Protein AF-A0AAT9I037-F1 (afdb_monomer_lite)

Foldseek 3Di:
DDDDDDDDDDDDDDDDDDPVVDDPVPDDPCPPPPDDDDDDLVCVVPDPDDDPPACPSVVVVCCVVPNDDPDDDDGD

Secondary structure (DSSP, 8-state):
-PPPPP------------GGG--GGG-S-GGG-S------HHHHHH--S--SSTTHHHHHHHHHHH-S-SSPPPP-

Structure (mmCIF, N/CA/C/O backbone):
data_AF-A0AAT9I037-F1
#
_entry.id   AF-A0AAT9I037-F1
#
loop_
_atom_site.group_PDB
_atom_site.id
_atom_site.type_symbol
_atom_site.label_atom_id
_atom_site.label_alt_id
_atom_site.label_comp_id
_atom_site.label_asym_id
_atom_site.label_entity_id
_atom_site.label_seq_id
_atom_sit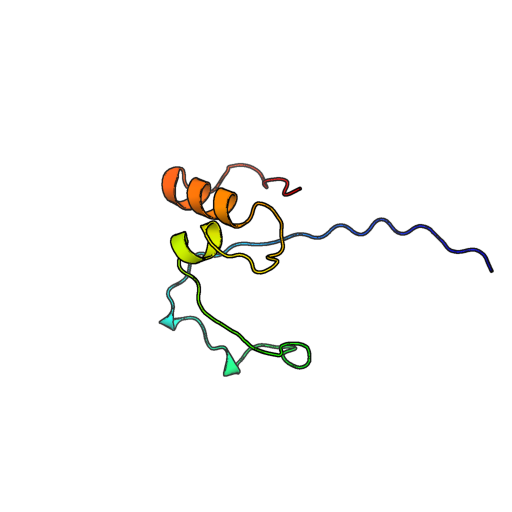e.pdbx_PDB_ins_code
_atom_site.Cartn_x
_atom_site.Cartn_y
_atom_site.Cartn_z
_atom_site.occupancy
_atom_site.B_iso_or_equiv
_atom_site.auth_seq_id
_atom_site.auth_comp_id
_atom_site.auth_asym_id
_atom_site.auth_atom_id
_atom_site.pdbx_PDB_model_num
ATOM 1 N N . MET A 1 1 ? 18.019 7.408 -35.065 1.00 50.78 1 MET A N 1
ATOM 2 C CA . MET A 1 1 ? 17.618 6.384 -34.077 1.00 50.78 1 MET A CA 1
ATOM 3 C C . MET A 1 1 ? 16.138 6.584 -33.794 1.00 50.78 1 MET A C 1
ATOM 5 O O . MET A 1 1 ? 15.779 7.684 -33.400 1.00 50.78 1 MET A O 1
ATOM 9 N N . GLY A 1 2 ? 15.282 5.605 -34.094 1.00 69.00 2 GLY A N 1
ATOM 10 C CA . GLY A 1 2 ? 13.841 5.689 -33.824 1.00 69.00 2 GLY A CA 1
ATOM 11 C C . GLY A 1 2 ? 13.518 4.964 -32.522 1.00 69.00 2 GLY A C 1
ATOM 12 O O . GLY A 1 2 ? 13.799 3.776 -32.415 1.00 69.00 2 GLY A O 1
ATOM 13 N N . GLY A 1 3 ? 12.989 5.671 -31.524 1.00 78.44 3 GLY A N 1
ATOM 14 C CA . GLY A 1 3 ? 12.482 5.050 -30.300 1.00 78.44 3 GLY A CA 1
ATOM 15 C C . GLY A 1 3 ? 11.086 4.478 -30.540 1.00 78.44 3 GLY A C 1
ATOM 16 O O . GLY A 1 3 ? 10.225 5.169 -31.082 1.00 78.44 3 GLY A O 1
ATOM 17 N N . HIS A 1 4 ? 10.854 3.229 -30.143 1.00 78.19 4 HIS A N 1
ATOM 18 C CA . HIS A 1 4 ? 9.514 2.649 -30.124 1.00 78.19 4 HIS A CA 1
ATOM 19 C C . HIS A 1 4 ? 8.831 3.029 -28.810 1.00 78.19 4 HIS A C 1
ATOM 21 O O . HIS A 1 4 ? 9.392 2.808 -27.737 1.00 78.19 4 HIS A O 1
ATOM 27 N N . GLN A 1 5 ? 7.625 3.595 -28.880 1.00 81.06 5 GLN A N 1
ATOM 28 C CA . GLN A 1 5 ? 6.809 3.777 -27.683 1.00 81.06 5 GLN A CA 1
ATOM 29 C C . GLN A 1 5 ? 6.352 2.407 -27.179 1.00 81.06 5 GLN A C 1
ATOM 31 O O . GLN A 1 5 ? 5.671 1.668 -27.889 1.00 81.06 5 GLN A O 1
ATOM 36 N N . VAL A 1 6 ? 6.731 2.076 -25.947 1.00 83.50 6 VAL A N 1
ATOM 37 C CA . VAL A 1 6 ? 6.267 0.879 -25.246 1.00 83.50 6 VAL A CA 1
ATOM 38 C C . VAL A 1 6 ? 5.215 1.306 -24.233 1.00 83.50 6 VAL A C 1
ATOM 40 O O . VAL A 1 6 ? 5.441 2.216 -23.439 1.00 83.50 6 VAL A O 1
ATOM 43 N N . ARG A 1 7 ? 4.059 0.639 -24.249 1.00 83.00 7 ARG A N 1
ATOM 44 C CA . ARG A 1 7 ? 3.056 0.779 -23.192 1.00 83.00 7 ARG A CA 1
ATOM 45 C C . ARG A 1 7 ? 3.422 -0.162 -22.050 1.00 83.00 7 ARG A C 1
ATOM 47 O O . ARG A 1 7 ? 3.207 -1.367 -22.158 1.00 83.00 7 ARG A O 1
ATOM 54 N N . GLN A 1 8 ? 3.947 0.389 -20.964 1.00 85.25 8 GLN A N 1
ATOM 55 C CA . GLN A 1 8 ? 4.120 -0.347 -19.717 1.00 85.25 8 GLN A CA 1
ATOM 56 C C . GLN A 1 8 ? 2.795 -0.368 -18.952 1.00 85.25 8 GLN A C 1
ATOM 58 O O . GLN A 1 8 ? 2.100 0.644 -18.863 1.00 85.25 8 GLN A O 1
ATOM 63 N N . VAL A 1 9 ? 2.431 -1.538 -18.434 1.00 84.81 9 VAL A N 1
ATOM 64 C CA . VAL A 1 9 ? 1.284 -1.717 -17.542 1.00 84.81 9 VAL A CA 1
ATOM 65 C C . VAL A 1 9 ? 1.800 -2.406 -16.294 1.00 84.81 9 VAL A C 1
ATOM 67 O O . VAL A 1 9 ? 2.300 -3.527 -16.373 1.00 84.81 9 VAL A O 1
ATOM 70 N N . GLU A 1 10 ? 1.674 -1.736 -15.158 1.00 86.56 10 GLU A N 1
ATOM 71 C CA . GLU A 1 10 ? 1.989 -2.311 -13.855 1.00 86.56 10 GLU A CA 1
ATOM 72 C C . GLU A 1 10 ? 0.732 -2.929 -13.246 1.00 86.56 10 GLU A C 1
ATOM 74 O O . GLU A 1 10 ? -0.381 -2.429 -13.416 1.00 86.56 10 GLU A O 1
ATOM 79 N N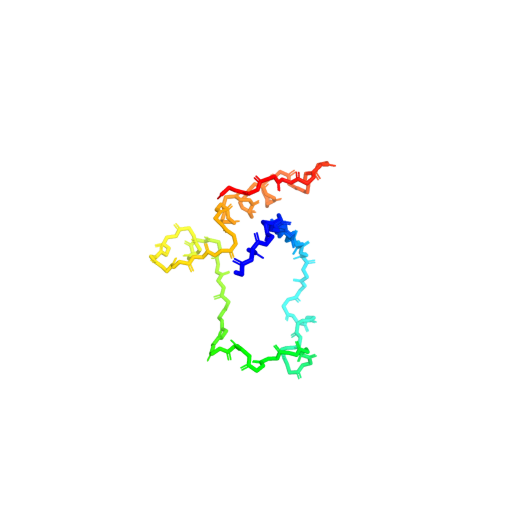 . LYS A 1 11 ? 0.910 -4.068 -12.577 1.00 90.00 11 LYS A N 1
ATOM 80 C CA . LYS A 1 11 ? -0.156 -4.788 -11.883 1.00 90.00 11 LYS A CA 1
ATOM 81 C C . LYS A 1 11 ? 0.318 -5.090 -10.474 1.00 90.00 11 LYS A C 1
ATOM 83 O O . LYS A 1 11 ? 1.377 -5.688 -10.301 1.00 90.00 11 LYS A O 1
ATOM 88 N N . TYR A 1 12 ? -0.488 -4.705 -9.497 1.00 89.75 12 TYR A N 1
ATOM 89 C CA . TYR A 1 12 ? -0.231 -4.958 -8.087 1.00 89.75 12 TYR A CA 1
ATOM 90 C C . TYR A 1 12 ? -1.167 -6.056 -7.588 1.00 89.75 12 TYR A C 1
ATOM 92 O O . TYR A 1 12 ? -2.336 -6.104 -7.970 1.00 89.75 12 TYR A O 1
ATOM 100 N N . PHE A 1 13 ? -0.644 -6.934 -6.738 1.00 89.00 13 PHE A N 1
ATOM 101 C CA . PHE A 1 13 ? -1.402 -7.991 -6.079 1.00 89.00 13 PHE A CA 1
ATOM 102 C C . PHE A 1 13 ? -1.328 -7.766 -4.575 1.00 89.00 13 PHE A C 1
ATOM 104 O O . PHE A 1 13 ? -0.251 -7.488 -4.048 1.00 89.00 13 PHE A O 1
ATOM 111 N N . LEU A 1 14 ? -2.463 -7.895 -3.894 1.00 89.56 14 LEU A N 1
ATOM 112 C CA . LEU A 1 14 ? -2.533 -7.789 -2.444 1.00 89.56 14 LEU A CA 1
ATOM 113 C C . LEU A 1 14 ? -2.867 -9.152 -1.844 1.00 89.56 14 LEU A C 1
ATOM 115 O O . LEU A 1 14 ? -3.695 -9.889 -2.378 1.00 89.56 14 LEU A O 1
ATOM 119 N N . THR A 1 15 ? -2.230 -9.466 -0.721 1.00 89.31 15 THR A N 1
ATOM 120 C CA . THR A 1 15 ? -2.495 -10.675 0.061 1.00 89.31 15 THR A CA 1
ATOM 121 C C . THR A 1 15 ? -2.688 -10.294 1.523 1.00 89.31 15 THR A C 1
ATOM 123 O O . THR A 1 15 ? -2.081 -9.334 1.997 1.00 89.31 15 THR A O 1
ATOM 126 N N . HIS A 1 16 ? -3.555 -11.026 2.220 1.00 87.81 16 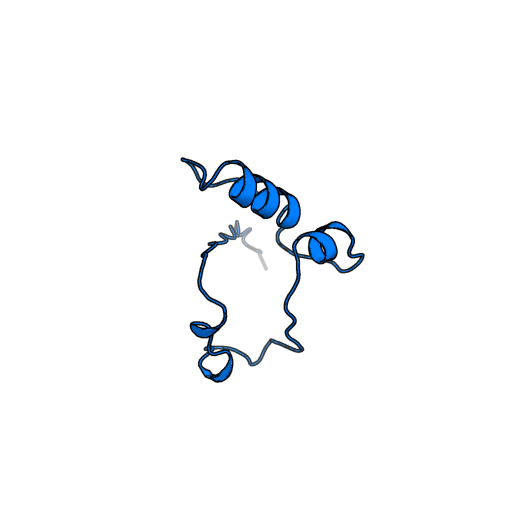HIS A N 1
ATOM 127 C CA . HIS A 1 16 ? -3.723 -10.917 3.664 1.00 87.81 16 HIS A CA 1
ATOM 128 C C . HIS A 1 16 ? -3.157 -12.186 4.296 1.00 87.81 16 HIS A C 1
ATOM 130 O O . HIS A 1 16 ? -3.634 -13.282 4.003 1.00 87.81 16 HIS A O 1
ATOM 136 N N . ILE A 1 17 ? -2.105 -12.023 5.092 1.00 88.56 17 ILE A N 1
ATOM 137 C CA . ILE A 1 17 ? -1.336 -13.103 5.711 1.00 88.56 17 ILE A CA 1
ATOM 138 C C . ILE A 1 17 ? -0.931 -12.692 7.122 1.00 88.56 17 ILE A C 1
ATOM 140 O O . ILE A 1 17 ? -0.824 -11.498 7.416 1.00 88.56 17 ILE A O 1
ATOM 144 N N . GLU A 1 18 ? -0.679 -13.678 7.977 1.00 87.25 18 GLU A N 1
ATOM 145 C CA . GLU A 1 18 ? -0.134 -13.419 9.302 1.00 87.25 18 GLU A CA 1
ATOM 146 C C . GLU A 1 18 ? 1.312 -12.932 9.183 1.00 87.25 18 GLU A C 1
ATOM 148 O O . GLU A 1 18 ? 2.090 -13.401 8.349 1.00 87.25 18 GLU A O 1
ATOM 153 N N . ALA A 1 19 ? 1.708 -12.003 10.052 1.00 84.38 19 ALA A N 1
ATOM 154 C CA . ALA A 1 19 ? 3.067 -11.461 10.037 1.00 84.38 19 ALA A CA 1
ATOM 155 C C . ALA A 1 19 ? 4.136 -12.546 10.274 1.00 84.38 19 ALA A C 1
ATOM 157 O O . ALA A 1 19 ? 5.264 -12.407 9.810 1.00 84.38 19 ALA A O 1
ATOM 158 N N . SER A 1 20 ? 3.784 -13.635 10.967 1.00 86.00 20 SER A N 1
ATOM 159 C CA . SER A 1 20 ? 4.657 -14.796 11.182 1.00 86.00 20 SER A CA 1
ATOM 160 C C . SER A 1 20 ? 4.950 -15.598 9.915 1.00 86.00 20 SER A C 1
ATOM 162 O O . SER A 1 20 ? 5.951 -16.309 9.879 1.00 86.00 20 SER A O 1
ATOM 164 N N . ASP A 1 21 ? 4.100 -15.495 8.892 1.00 87.56 21 ASP A N 1
ATOM 165 C CA . ASP A 1 21 ? 4.274 -16.215 7.626 1.00 87.56 21 ASP A CA 1
ATOM 166 C C . ASP A 1 21 ? 5.244 -15.486 6.679 1.00 87.56 21 ASP A C 1
ATOM 168 O O . ASP A 1 21 ? 5.669 -16.032 5.658 1.00 87.56 21 ASP A O 1
ATOM 172 N N . LEU A 1 22 ? 5.620 -14.249 7.017 1.00 85.94 22 LEU A N 1
ATOM 173 C CA . LEU A 1 22 ? 6.575 -13.441 6.271 1.00 85.94 22 LEU A CA 1
ATOM 174 C C . LEU A 1 22 ? 7.999 -13.695 6.763 1.00 85.94 22 LEU A C 1
ATOM 176 O O . LEU A 1 22 ? 8.365 -13.322 7.875 1.00 85.94 22 LEU A O 1
ATOM 180 N N . ASP A 1 23 ? 8.830 -14.252 5.881 1.00 85.50 23 ASP A N 1
ATOM 181 C CA . ASP A 1 23 ? 10.276 -14.376 6.082 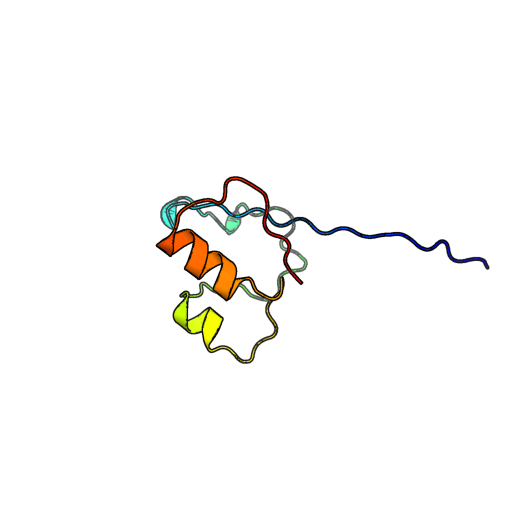1.00 85.50 23 ASP A CA 1
ATOM 182 C C . ASP A 1 23 ? 11.035 -13.484 5.078 1.00 85.50 23 ASP A C 1
ATOM 184 O O . ASP A 1 23 ? 11.307 -13.910 3.947 1.00 85.50 23 ASP A O 1
ATOM 188 N N . PRO A 1 24 ? 11.404 -12.244 5.463 1.00 78.75 24 PRO A N 1
ATOM 189 C CA . PRO A 1 24 ? 12.166 -11.343 4.601 1.00 78.75 24 PRO A CA 1
ATOM 190 C C . PRO A 1 24 ? 13.529 -11.906 4.183 1.00 78.75 24 PRO A C 1
ATOM 192 O O . PRO A 1 24 ? 14.035 -11.534 3.127 1.00 78.75 24 PRO A O 1
ATOM 195 N N . ALA A 1 25 ? 14.123 -12.814 4.969 1.00 82.25 25 ALA A N 1
ATOM 196 C CA . ALA A 1 25 ? 15.415 -13.413 4.641 1.00 82.25 25 ALA A CA 1
ATOM 197 C C . ALA A 1 25 ? 15.328 -14.374 3.443 1.00 82.25 25 ALA A C 1
ATOM 199 O O . ALA A 1 25 ? 16.348 -14.705 2.840 1.00 82.25 25 ALA A O 1
ATOM 200 N N . ARG A 1 26 ? 14.116 -14.802 3.073 1.00 83.50 26 ARG A N 1
ATOM 201 C CA . ARG A 1 26 ? 13.845 -15.637 1.894 1.00 83.50 26 ARG A CA 1
ATOM 202 C C . ARG A 1 26 ? 13.430 -14.849 0.657 1.00 83.50 26 ARG A C 1
ATOM 204 O O . ARG A 1 26 ? 13.149 -15.460 -0.374 1.00 83.50 26 ARG A O 1
ATOM 211 N N . ALA A 1 27 ? 13.386 -13.520 0.730 1.00 80.81 27 ALA A N 1
ATOM 212 C CA . ALA A 1 27 ? 13.019 -12.696 -0.410 1.00 80.81 27 ALA A CA 1
ATOM 213 C C . ALA A 1 27 ? 14.027 -12.860 -1.561 1.00 80.81 27 ALA A C 1
ATOM 215 O O . ALA A 1 27 ? 15.239 -12.721 -1.395 1.00 80.81 27 ALA A O 1
ATOM 216 N N . THR A 1 28 ? 13.518 -13.132 -2.761 1.00 75.31 28 THR A N 1
ATOM 217 C CA . THR A 1 28 ? 14.316 -13.099 -3.989 1.00 75.31 28 THR A CA 1
ATOM 218 C C . THR A 1 28 ? 14.451 -11.650 -4.465 1.00 75.31 28 THR A C 1
ATOM 220 O O . THR A 1 28 ? 13.456 -10.932 -4.458 1.00 75.31 28 THR A O 1
ATOM 223 N N . GLN A 1 29 ? 15.632 -11.237 -4.942 1.00 77.12 29 GLN A N 1
ATOM 224 C CA . GLN A 1 29 ? 15.890 -9.905 -5.536 1.00 77.12 29 GLN A CA 1
ATOM 225 C C . GLN A 1 29 ? 15.854 -8.713 -4.557 1.00 77.12 29 GLN A C 1
ATOM 227 O O . GLN A 1 29 ? 15.242 -7.680 -4.822 1.00 77.12 29 GLN A O 1
ATOM 232 N N . ILE A 1 30 ? 16.569 -8.824 -3.438 1.00 78.75 30 ILE A N 1
ATOM 233 C CA . ILE A 1 30 ? 16.686 -7.747 -2.439 1.00 78.75 30 ILE A CA 1
ATOM 234 C C . ILE A 1 30 ? 17.697 -6.646 -2.804 1.00 78.75 30 ILE A C 1
ATOM 236 O O . ILE A 1 30 ? 17.730 -5.616 -2.137 1.00 78.75 30 ILE A O 1
ATOM 240 N N . ASP A 1 31 ? 18.492 -6.818 -3.865 1.00 81.19 31 ASP A N 1
ATOM 241 C CA . ASP A 1 31 ? 19.648 -5.955 -4.176 1.00 81.19 31 ASP A CA 1
ATOM 242 C C . ASP A 1 31 ? 19.282 -4.483 -4.453 1.00 81.19 31 ASP A C 1
ATOM 244 O O . ASP A 1 31 ? 20.118 -3.590 -4.319 1.00 81.19 31 ASP A O 1
ATOM 248 N N . ASN A 1 32 ? 18.020 -4.210 -4.804 1.00 83.69 32 ASN A N 1
ATOM 249 C CA . ASN A 1 32 ? 17.504 -2.858 -5.049 1.00 83.69 32 ASN A CA 1
ATOM 250 C C . ASN A 1 32 ? 16.754 -2.250 -3.846 1.00 83.69 32 ASN A C 1
ATOM 252 O O . ASN A 1 32 ? 16.233 -1.137 -3.945 1.00 83.69 32 ASN A O 1
ATOM 256 N N . ILE A 1 33 ? 16.686 -2.949 -2.708 1.00 85.38 33 ILE A N 1
ATOM 257 C CA . ILE A 1 33 ? 15.973 -2.506 -1.505 1.00 85.38 33 ILE A CA 1
ATOM 258 C C . ILE A 1 33 ? 16.962 -1.836 -0.550 1.00 85.38 33 ILE A C 1
ATOM 260 O O . ILE A 1 33 ? 17.884 -2.463 -0.039 1.00 85.38 33 ILE A O 1
ATOM 264 N N . ARG A 1 34 ? 16.756 -0.544 -0.273 1.00 89.12 34 ARG A N 1
ATOM 265 C CA . ARG A 1 34 ? 17.605 0.216 0.667 1.00 89.12 34 ARG A CA 1
ATOM 266 C C . ARG A 1 34 ? 17.176 0.072 2.124 1.00 89.12 34 ARG A C 1
ATOM 268 O O . ARG A 1 34 ? 18.012 0.139 3.016 1.00 89.12 34 ARG A O 1
ATOM 275 N N . ALA A 1 35 ? 15.875 -0.062 2.354 1.00 87.88 35 ALA A N 1
ATOM 276 C CA . ALA A 1 35 ? 15.275 -0.220 3.670 1.00 87.88 35 ALA A CA 1
ATOM 277 C C . ALA A 1 35 ? 13.862 -0.797 3.523 1.00 87.88 35 ALA A C 1
ATOM 279 O O . ALA A 1 35 ? 13.210 -0.604 2.496 1.00 87.88 35 ALA A O 1
ATOM 280 N N . SER A 1 36 ? 13.382 -1.456 4.574 1.00 86.81 36 SER A N 1
ATOM 281 C CA . SER A 1 36 ? 12.015 -1.965 4.686 1.00 86.81 36 SER A CA 1
ATOM 282 C C . SER A 1 36 ? 11.421 -1.548 6.024 1.00 86.81 36 SER A C 1
ATOM 284 O O . SER A 1 36 ? 12.113 -1.576 7.042 1.00 86.81 36 SER A O 1
ATOM 286 N N . ARG A 1 37 ? 10.133 -1.206 6.038 1.00 89.12 37 ARG A N 1
ATOM 287 C CA . ARG A 1 37 ? 9.389 -0.933 7.269 1.00 89.12 37 ARG A CA 1
ATOM 288 C C . ARG A 1 37 ? 7.944 -1.398 7.144 1.00 89.12 37 ARG A C 1
ATOM 290 O O . ARG A 1 37 ? 7.391 -1.384 6.046 1.00 89.12 37 ARG A O 1
ATOM 297 N N . TRP A 1 38 ? 7.352 -1.772 8.273 1.00 90.50 38 TRP A N 1
ATOM 298 C CA . TRP A 1 38 ? 5.923 -2.045 8.384 1.00 90.50 38 TRP A CA 1
ATOM 299 C C . TRP A 1 38 ? 5.160 -0.746 8.611 1.00 90.50 38 TRP A C 1
ATOM 301 O O . TRP A 1 38 ? 5.650 0.150 9.294 1.00 90.50 38 TRP A O 1
ATOM 311 N N . TRP A 1 39 ? 3.978 -0.657 8.012 1.00 93.50 39 TRP A N 1
ATOM 312 C CA . TRP A 1 39 ? 3.098 0.497 8.112 1.00 93.50 39 TRP A CA 1
ATOM 313 C C . TRP A 1 39 ? 1.737 0.047 8.608 1.00 93.50 39 TRP A C 1
ATOM 315 O O . TRP A 1 39 ? 1.145 -0.892 8.074 1.00 93.50 39 TRP A O 1
ATOM 325 N N . THR A 1 40 ? 1.210 0.763 9.585 1.00 94.50 40 THR A N 1
ATOM 326 C CA . THR A 1 40 ? -0.222 0.774 9.860 1.00 94.50 40 THR A CA 1
ATOM 327 C C . THR A 1 40 ? -0.957 1.547 8.764 1.00 94.50 40 THR A C 1
ATOM 329 O O . THR A 1 40 ? -0.384 2.408 8.087 1.00 94.50 40 THR A O 1
ATOM 332 N N . LEU A 1 41 ? -2.260 1.291 8.613 1.00 95.00 41 LEU A N 1
ATOM 333 C CA . LEU A 1 41 ? -3.094 2.053 7.679 1.00 95.00 41 LEU A CA 1
ATOM 334 C C . LEU A 1 41 ? -3.059 3.560 7.988 1.00 95.00 41 LEU A C 1
ATOM 336 O O . LEU A 1 41 ? -2.946 4.375 7.077 1.00 95.00 41 LEU A O 1
ATOM 340 N N . GLN A 1 42 ? -3.089 3.928 9.272 1.00 96.44 42 GLN A N 1
ATOM 341 C CA . GLN A 1 42 ? -3.038 5.326 9.692 1.00 96.44 42 GLN A CA 1
ATOM 342 C C . GLN A 1 42 ? -1.709 5.992 9.312 1.00 96.44 42 GLN A C 1
ATOM 344 O O . GLN A 1 42 ? -1.712 7.128 8.841 1.00 96.44 42 GLN A O 1
ATOM 349 N N . GLU A 1 43 ? -0.574 5.313 9.486 1.00 96.94 43 GLU A N 1
ATOM 350 C CA . GLU A 1 43 ? 0.720 5.843 9.040 1.00 96.94 43 GLU A CA 1
ATOM 351 C C . GLU A 1 43 ? 0.737 6.040 7.524 1.00 96.94 43 GLU A C 1
ATOM 353 O O . GLU A 1 43 ? 1.209 7.074 7.052 1.00 96.94 43 GLU A O 1
ATOM 358 N N . LEU A 1 44 ? 0.185 5.084 6.767 1.00 95.75 44 LEU A N 1
ATOM 359 C CA . LEU A 1 44 ? 0.148 5.143 5.307 1.00 95.75 44 LEU A CA 1
ATOM 360 C C . LEU A 1 44 ? -0.694 6.317 4.800 1.00 95.75 44 LEU A C 1
ATOM 362 O O . LEU A 1 44 ? -0.301 6.985 3.851 1.00 95.75 44 LEU A O 1
ATOM 366 N N . GLN A 1 45 ? -1.811 6.609 5.465 1.00 95.06 45 GLN A N 1
ATOM 367 C CA . GLN A 1 45 ? -2.693 7.729 5.128 1.00 95.06 45 GLN A CA 1
ATOM 368 C C . GLN A 1 45 ? -2.098 9.103 5.469 1.00 95.06 45 GLN A C 1
ATOM 370 O O . GLN A 1 45 ? -2.418 10.089 4.812 1.00 95.06 45 GLN A O 1
ATOM 375 N N . ASN A 1 46 ? -1.257 9.193 6.503 1.00 96.25 46 ASN A N 1
ATOM 376 C CA . ASN A 1 46 ? -0.769 10.476 7.029 1.00 96.25 46 ASN A CA 1
ATOM 377 C C . ASN A 1 46 ? 0.673 10.811 6.628 1.00 96.25 46 ASN A C 1
ATOM 379 O O . ASN A 1 46 ? 1.210 11.854 7.014 1.00 96.25 46 ASN A O 1
ATOM 383 N N . THR A 1 47 ? 1.332 9.925 5.890 1.00 95.12 47 THR A N 1
ATOM 384 C CA . THR A 1 47 ? 2.722 10.128 5.496 1.00 95.12 47 THR A CA 1
ATOM 385 C C . THR A 1 47 ? 2.899 11.221 4.457 1.00 95.12 47 THR A C 1
ATOM 387 O O . THR A 1 47 ? 2.024 11.509 3.646 1.00 95.12 47 THR A O 1
ATOM 390 N N . LYS A 1 48 ? 4.097 11.802 4.465 1.00 95.06 48 LYS A N 1
ATOM 391 C CA . LYS A 1 48 ? 4.578 12.710 3.418 1.00 95.06 48 LYS A CA 1
ATOM 392 C C . LYS A 1 48 ? 5.539 12.020 2.449 1.00 95.06 48 LYS A C 1
ATOM 394 O O . LYS A 1 48 ? 6.009 12.653 1.509 1.00 95.06 48 LYS A O 1
ATOM 399 N N . GLU A 1 49 ? 5.875 10.757 2.700 1.00 94.50 49 GLU A N 1
ATOM 400 C CA . GLU A 1 49 ? 6.707 9.964 1.799 1.00 94.50 49 GLU A CA 1
ATOM 401 C C . GLU A 1 49 ? 5.928 9.585 0.540 1.00 94.50 49 GLU A C 1
ATOM 403 O O . GLU A 1 49 ? 4.723 9.342 0.583 1.00 94.50 49 GLU A O 1
ATOM 408 N N . THR A 1 50 ? 6.622 9.523 -0.595 1.00 94.69 50 THR A N 1
ATOM 409 C CA . THR A 1 50 ? 6.016 9.076 -1.849 1.00 94.69 50 THR A CA 1
ATOM 410 C C . THR A 1 50 ? 5.797 7.570 -1.803 1.00 94.69 50 THR A C 1
ATOM 412 O O . THR A 1 50 ? 6.756 6.799 -1.770 1.00 94.69 50 THR A O 1
ATOM 415 N N . VAL A 1 51 ? 4.532 7.163 -1.831 1.00 93.25 51 VAL A N 1
ATOM 416 C CA . VAL A 1 51 ? 4.115 5.762 -1.863 1.00 93.25 51 VAL A CA 1
ATOM 417 C C . VAL A 1 51 ? 3.523 5.457 -3.231 1.00 93.25 51 VAL A C 1
ATOM 419 O O . VAL A 1 51 ? 2.644 6.177 -3.703 1.00 93.25 51 VAL A O 1
ATOM 422 N N . TYR A 1 52 ? 3.996 4.372 -3.841 1.00 90.81 52 TYR A N 1
ATOM 423 C CA . TYR A 1 52 ? 3.389 3.783 -5.027 1.00 90.81 52 TYR A CA 1
ATOM 424 C C . TYR A 1 52 ? 2.823 2.397 -4.692 1.00 90.81 52 TYR A C 1
ATOM 426 O O . TYR A 1 52 ? 3.430 1.675 -3.896 1.00 90.81 52 TYR A O 1
ATOM 434 N N . PRO A 1 53 ? 1.706 1.998 -5.316 1.00 92.00 53 PRO A N 1
ATOM 435 C CA . PRO A 1 53 ? 0.881 2.805 -6.218 1.00 92.00 53 PRO A CA 1
ATOM 436 C C . PRO A 1 53 ? 0.158 3.951 -5.496 1.00 92.00 53 PRO A C 1
ATOM 438 O O . PRO A 1 53 ? -0.107 3.886 -4.294 1.00 92.00 53 PRO A O 1
ATOM 441 N N . VAL A 1 54 ? -0.168 5.008 -6.238 1.00 91.56 54 VAL A N 1
ATOM 442 C CA . VAL A 1 54 ? -1.007 6.095 -5.723 1.00 91.56 54 VAL A CA 1
ATOM 443 C C . VAL A 1 54 ? -2.418 5.542 -5.456 1.00 91.56 54 VAL A C 1
ATOM 445 O O . VAL A 1 54 ? -2.910 4.666 -6.166 1.00 91.56 54 VAL A O 1
ATOM 448 N N . GLY A 1 55 ? -3.035 5.976 -4.353 1.00 91.94 55 GLY A N 1
ATOM 449 C CA . GLY A 1 55 ? -4.321 5.443 -3.881 1.00 91.94 55 GLY A CA 1
ATOM 450 C C . GLY A 1 55 ? -4.238 4.117 -3.110 1.00 91.94 55 GLY A C 1
ATOM 451 O O . GLY A 1 55 ? -5.273 3.574 -2.730 1.00 91.94 55 GLY A O 1
ATOM 452 N N . LEU A 1 56 ? -3.036 3.592 -2.825 1.00 93.88 56 LEU A N 1
ATOM 453 C CA . LEU A 1 56 ? -2.872 2.339 -2.072 1.00 93.88 56 LEU A CA 1
ATOM 454 C C . LEU A 1 56 ? -3.557 2.371 -0.696 1.00 93.88 56 LEU A C 1
ATOM 456 O O . LEU A 1 56 ? -4.183 1.391 -0.300 1.00 93.88 56 LEU A O 1
ATOM 460 N N . ALA A 1 57 ? -3.435 3.482 0.036 1.00 94.25 57 ALA A N 1
ATOM 461 C CA . ALA A 1 57 ? -4.012 3.608 1.373 1.00 94.25 57 ALA 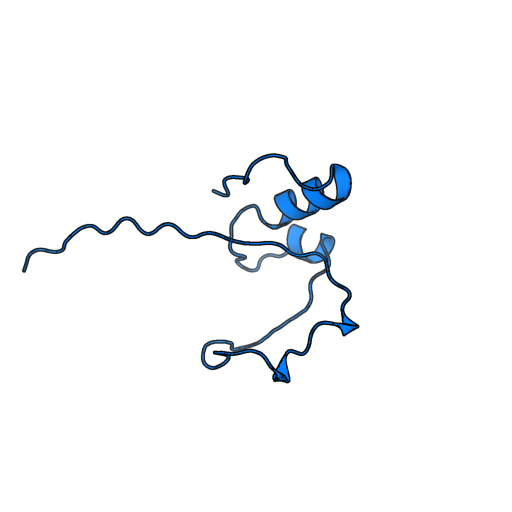A CA 1
ATOM 462 C C . ALA A 1 57 ? -5.544 3.511 1.352 1.00 94.25 57 ALA A C 1
ATOM 464 O O . ALA A 1 57 ? -6.125 2.797 2.168 1.00 94.25 57 ALA A O 1
ATOM 465 N N . ASP A 1 58 ? -6.181 4.175 0.388 1.00 93.19 58 ASP A N 1
ATOM 466 C CA . ASP A 1 58 ? -7.634 4.147 0.224 1.00 93.19 58 ASP A CA 1
ATOM 467 C C . ASP A 1 58 ? -8.108 2.755 -0.205 1.00 93.19 58 ASP A C 1
ATOM 469 O O . ASP A 1 58 ? -9.051 2.225 0.377 1.00 93.19 58 ASP A O 1
ATOM 473 N N . LEU A 1 59 ? -7.386 2.098 -1.125 1.00 93.44 59 LEU A N 1
ATOM 474 C CA . LEU A 1 59 ? -7.674 0.717 -1.518 1.00 93.44 59 LEU A CA 1
ATOM 475 C C . LEU A 1 59 ? -7.640 -0.237 -0.315 1.00 93.44 59 LEU A C 1
ATOM 477 O O . LEU A 1 59 ? -8.535 -1.065 -0.161 1.00 93.44 59 LEU A O 1
ATOM 481 N N . ILE A 1 60 ? -6.618 -0.139 0.541 1.00 93.69 60 ILE A N 1
ATOM 482 C CA . ILE A 1 60 ? -6.516 -0.979 1.744 1.00 93.69 60 ILE A CA 1
ATOM 483 C C . ILE A 1 60 ? -7.665 -0.670 2.712 1.00 93.69 60 ILE A C 1
ATOM 485 O O . ILE A 1 60 ? -8.252 -1.597 3.269 1.00 93.69 60 ILE A O 1
ATOM 489 N N . ALA A 1 61 ? -8.017 0.604 2.901 1.00 94.06 61 ALA A N 1
ATOM 490 C CA . ALA A 1 61 ? -9.137 0.992 3.756 1.00 94.06 61 ALA A CA 1
ATOM 491 C C . ALA A 1 61 ? -10.470 0.405 3.259 1.00 94.06 61 ALA A C 1
ATOM 493 O O . ALA A 1 61 ? -11.225 -0.163 4.053 1.00 94.06 61 ALA A O 1
ATOM 494 N N . ASP A 1 62 ? -10.731 0.478 1.952 1.00 93.56 62 ASP A N 1
ATOM 495 C CA . ASP A 1 62 ? -11.929 -0.089 1.333 1.00 93.56 62 ASP A CA 1
ATOM 496 C C . ASP A 1 62 ? -11.958 -1.612 1.449 1.00 93.56 62 ASP A C 1
ATOM 498 O O . ASP A 1 62 ? -12.980 -2.176 1.833 1.00 93.56 62 ASP A O 1
ATOM 502 N N . LEU A 1 63 ? -10.830 -2.282 1.206 1.00 93.38 63 LEU A N 1
ATOM 503 C CA . LEU A 1 63 ? -10.704 -3.732 1.360 1.00 93.38 63 LEU A CA 1
ATOM 504 C C . LEU A 1 63 ? -10.986 -4.200 2.788 1.00 93.38 63 LEU A C 1
ATOM 506 O O . LEU A 1 63 ? -11.671 -5.201 2.984 1.00 93.38 63 LEU A O 1
ATOM 510 N N . LEU A 1 64 ? -10.483 -3.481 3.792 1.00 92.31 64 LEU A N 1
ATOM 511 C CA . LEU A 1 64 ? -10.725 -3.815 5.197 1.00 92.31 64 LEU A CA 1
ATOM 512 C C . LEU A 1 64 ? -12.185 -3.578 5.606 1.00 92.31 64 LEU A C 1
ATOM 514 O O . LEU A 1 64 ? -12.697 -4.273 6.482 1.00 92.31 64 LEU A O 1
ATOM 518 N N . LYS A 1 65 ? -12.860 -2.607 4.986 1.00 94.75 65 LYS A N 1
ATOM 519 C CA . LYS A 1 65 ? -14.243 -2.237 5.311 1.00 94.75 65 LYS A CA 1
ATOM 520 C C . LYS A 1 65 ? -15.288 -3.055 4.550 1.00 94.75 65 LYS A C 1
ATOM 522 O O . LYS A 1 65 ? -16.344 -3.360 5.100 1.00 94.75 65 LYS A O 1
ATOM 527 N N . HIS A 1 66 ? -15.018 -3.365 3.288 1.00 94.31 66 HIS A N 1
ATOM 528 C CA . HIS A 1 66 ? -15.973 -3.944 2.343 1.00 94.31 66 HIS A CA 1
ATOM 529 C C . HIS A 1 66 ? -15.582 -5.352 1.874 1.00 94.31 66 HIS A C 1
ATOM 531 O O . HIS A 1 66 ? -16.412 -6.045 1.289 1.00 94.31 66 HIS A O 1
ATOM 537 N N . GLY A 1 67 ? -14.361 -5.801 2.170 1.00 91.12 67 GLY A N 1
ATOM 538 C CA . GLY A 1 67 ? -13.815 -7.059 1.674 1.00 91.12 67 GLY A CA 1
ATOM 539 C C . GLY A 1 67 ? -13.211 -6.929 0.274 1.00 91.12 67 GLY A C 1
ATOM 540 O O . GLY A 1 67 ? -13.105 -5.842 -0.292 1.00 91.12 67 GLY A O 1
ATOM 541 N N . THR A 1 68 ? -12.779 -8.060 -0.286 1.00 90.69 68 THR A N 1
ATOM 542 C CA . THR A 1 68 ? -12.166 -8.122 -1.621 1.00 90.69 68 THR A CA 1
ATOM 543 C C . THR A 1 68 ? -13.163 -7.703 -2.709 1.00 90.69 68 THR A C 1
ATOM 545 O O . THR A 1 68 ? -14.270 -8.244 -2.735 1.00 90.69 68 THR A O 1
ATOM 548 N N . PRO A 1 69 ? -12.802 -6.786 -3.628 1.00 89.31 69 PRO A N 1
ATOM 549 C CA . PRO A 1 69 ? -13.680 -6.404 -4.723 1.00 89.31 69 PRO A CA 1
ATOM 550 C C . PRO A 1 69 ? -13.857 -7.567 -5.704 1.00 89.31 69 PRO A C 1
ATOM 552 O O . PRO A 1 69 ? -12.949 -8.370 -5.916 1.00 89.31 69 PRO A O 1
ATOM 555 N N . GLU A 1 70 ? -15.014 -7.620 -6.362 1.00 90.62 70 GLU A N 1
ATOM 556 C CA . GLU A 1 70 ? -15.305 -8.638 -7.382 1.00 90.62 70 GLU A CA 1
ATOM 557 C C . GLU A 1 70 ? -14.443 -8.480 -8.646 1.00 90.62 70 GLU A C 1
ATOM 559 O O . GLU A 1 70 ? -14.254 -9.434 -9.402 1.00 90.62 70 GLU A O 1
ATOM 564 N N . GLN A 1 71 ? -13.918 -7.275 -8.891 1.00 90.88 71 GLN A N 1
ATOM 565 C CA . GLN A 1 71 ? -13.072 -6.950 -10.038 1.00 90.88 71 GLN A CA 1
ATOM 566 C C . GLN A 1 71 ? -11.806 -6.202 -9.597 1.00 90.88 71 GLN A C 1
ATOM 568 O O . GLN A 1 71 ? -11.835 -5.501 -8.584 1.00 90.88 71 GLN A O 1
ATOM 573 N N . PRO A 1 72 ? -10.695 -6.303 -10.353 1.00 89.69 72 PRO A N 1
ATOM 574 C CA . PRO A 1 72 ? -9.483 -5.547 -10.059 1.00 89.69 72 PRO A CA 1
ATOM 575 C C . PRO A 1 72 ? -9.729 -4.034 -10.056 1.00 89.69 72 PRO A C 1
ATOM 577 O O . PRO A 1 72 ? -10.296 -3.488 -11.004 1.00 89.69 72 PRO A O 1
ATOM 580 N N . THR A 1 73 ? -9.240 -3.353 -9.022 1.00 90.56 73 THR A N 1
ATOM 581 C CA . THR A 1 73 ? -9.321 -1.893 -8.913 1.00 90.56 73 THR A CA 1
ATOM 582 C C . THR A 1 73 ? -8.230 -1.229 -9.747 1.00 90.56 73 THR A C 1
ATOM 584 O O . THR A 1 73 ? -7.059 -1.606 -9.677 1.00 90.56 73 THR A O 1
ATOM 587 N N . VAL A 1 74 ? -8.607 -0.212 -10.524 1.00 89.50 74 VAL A N 1
ATOM 588 C CA . VAL A 1 74 ? -7.646 0.648 -11.222 1.00 89.50 74 VAL A CA 1
ATOM 589 C C . VAL A 1 74 ? -7.108 1.679 -10.236 1.00 89.50 74 VAL A C 1
ATOM 591 O O . VAL A 1 74 ? -7.878 2.428 -9.641 1.00 89.50 74 VAL A O 1
ATOM 594 N N . LEU A 1 75 ? -5.786 1.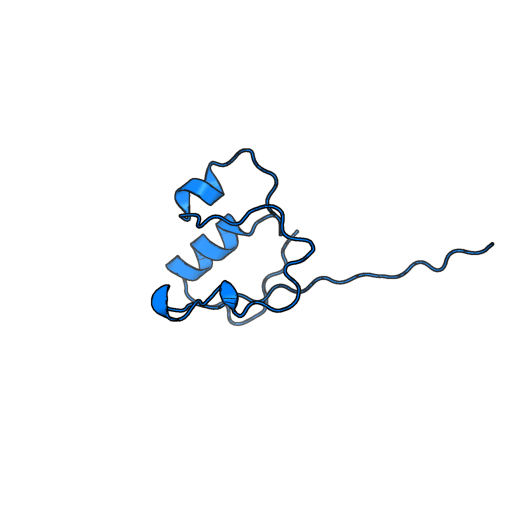708 -10.084 1.00 85.38 75 LEU A N 1
ATOM 595 C CA . LEU A 1 75 ? -5.059 2.716 -9.315 1.00 85.38 75 LEU A CA 1
ATOM 596 C C . LEU A 1 75 ? -4.497 3.760 -10.288 1.00 85.38 75 LEU A C 1
ATOM 598 O O . LEU A 1 75 ? -4.081 3.398 -11.392 1.00 85.38 75 LEU A O 1
ATOM 602 N N . GLY A 1 76 ? -4.570 5.037 -9.911 1.00 69.38 76 GLY A N 1
ATOM 603 C CA . GLY A 1 76 ? -4.271 6.186 -10.777 1.00 69.38 76 GLY A CA 1
ATOM 604 C C . GLY A 1 76 ? -3.036 6.937 -10.339 1.00 69.38 76 GLY A C 1
ATOM 605 O O . GLY A 1 76 ? -2.859 7.033 -9.112 1.00 69.38 76 GLY A O 1
#

pLDDT: mean 87.92, std 7.44, range [50.78, 96.94]

Sequence (76 aa):
MGGHQVRQVEKYFLTHIEASDLDPARATQIDNIRASRWWTLQELQNTKETVYPVGLADLIADLLKHGTPEQPTVLG

Organism: NCBI:txid3074435

Radius of gyration: 15.99 Å; chains: 1; bounding box: 36×29×45 Å